Protein AF-A0A537EGX3-F1 (afdb_monomer_lite)

Foldseek 3Di:
DLVQLLVQCVVVVHLDLVVSCVRQVVVCVPDPDDPVVSSVSSVVSSVVSVVCVVCVVVVNDPDPPPPPDPPPDDDDDDD

pLDDT: mean 80.2, std 16.74, range [44.75, 94.94]

Sequence (79 aa):
MVNDSIRIGLTNDTSSLRGLSLLAYSQLSRYDSPSYYKLCAISRAAGILAARKESIRRGYASRPRTPSNHSSSPATVSK

Secondary structure (DSSP, 8-state):
-HHHHHHHHHHTT---HHHHHHHHHHHGGGS-S-HHHHHHHHHHHHHHHHHHHHHHHTT--------------------

Radius of gyration: 16.7 Å; chains: 1; bounding box: 28×34×50 Å

Structure (mmCIF, N/CA/C/O backbone):
data_AF-A0A537EGX3-F1
#
_entry.id   AF-A0A537EGX3-F1
#
loop_
_atom_site.group_PDB
_atom_site.id
_atom_site.type_symbol
_atom_site.label_atom_id
_atom_site.label_alt_id
_atom_site.label_comp_id
_atom_site.label_asym_id
_atom_site.label_entity_id
_atom_site.label_seq_id
_atom_site.pdbx_PDB_ins_code
_atom_site.Cartn_x
_atom_site.Cartn_y
_atom_site.Cartn_z
_atom_site.occupancy
_atom_site.B_iso_or_equiv
_atom_site.auth_seq_id
_atom_site.auth_comp_id
_atom_site.auth_asym_id
_atom_site.auth_atom_id
_atom_site.pdbx_PDB_model_num
ATOM 1 N N . MET A 1 1 ? 0.317 -5.173 -9.778 1.00 88.25 1 MET A N 1
ATOM 2 C CA . MET A 1 1 ? 1.032 -4.738 -8.554 1.00 88.25 1 MET A CA 1
ATOM 3 C C . MET A 1 1 ? 0.368 -3.528 -7.894 1.00 88.25 1 MET A C 1
ATOM 5 O O . MET A 1 1 ? -0.255 -3.742 -6.871 1.00 88.25 1 MET A O 1
ATOM 9 N N . VAL A 1 2 ? 0.390 -2.307 -8.462 1.00 92.88 2 VAL A N 1
ATOM 10 C CA . VAL A 1 2 ? -0.223 -1.111 -7.814 1.00 92.88 2 VAL A CA 1
ATOM 11 C C . VAL A 1 2 ? -1.724 -1.282 -7.558 1.00 92.88 2 VAL A C 1
ATOM 13 O O . VAL A 1 2 ? -2.167 -1.067 -6.437 1.00 92.88 2 VAL A O 1
ATOM 16 N N . ASN A 1 3 ? -2.500 -1.721 -8.556 1.00 93.25 3 ASN A N 1
ATOM 17 C CA . ASN A 1 3 ? -3.944 -1.942 -8.384 1.00 93.25 3 ASN A CA 1
ATOM 18 C C . ASN A 1 3 ? -4.258 -2.967 -7.286 1.00 93.25 3 ASN A C 1
ATOM 20 O O . ASN A 1 3 ? -5.198 -2.774 -6.523 1.00 93.25 3 ASN A O 1
ATOM 24 N N . ASP A 1 4 ? -3.450 -4.023 -7.166 1.00 92.50 4 ASP A N 1
ATOM 25 C CA . ASP A 1 4 ? -3.596 -4.993 -6.078 1.00 92.50 4 ASP A CA 1
ATOM 26 C C . ASP A 1 4 ? -3.258 -4.387 -4.725 1.00 92.50 4 ASP A C 1
ATOM 28 O O . ASP A 1 4 ? -4.004 -4.574 -3.773 1.00 92.50 4 ASP A O 1
ATOM 32 N N . SER A 1 5 ? -2.168 -3.627 -4.640 1.00 92.19 5 SER A N 1
ATOM 33 C CA . SER A 1 5 ? -1.795 -2.908 -3.425 1.00 92.19 5 SER A CA 1
ATOM 34 C C . SER A 1 5 ? -2.888 -1.914 -3.002 1.00 92.19 5 SER A C 1
ATOM 36 O O . SER A 1 5 ? -3.182 -1.812 -1.814 1.00 92.19 5 SER A O 1
ATOM 38 N N . ILE A 1 6 ? -3.548 -1.238 -3.954 1.00 93.94 6 ILE A N 1
ATOM 39 C CA . ILE A 1 6 ? -4.711 -0.375 -3.688 1.00 93.94 6 ILE A CA 1
ATOM 40 C C . ILE A 1 6 ? -5.889 -1.204 -3.175 1.00 93.94 6 ILE A C 1
ATOM 42 O O . ILE A 1 6 ? -6.482 -0.839 -2.166 1.00 93.94 6 ILE A O 1
ATOM 46 N N . ARG A 1 7 ? -6.216 -2.322 -3.833 1.00 93.81 7 ARG A N 1
ATOM 47 C CA . ARG A 1 7 ? -7.313 -3.210 -3.423 1.00 93.81 7 ARG A CA 1
ATOM 48 C C . ARG A 1 7 ? -7.102 -3.732 -2.001 1.00 93.81 7 ARG A C 1
ATOM 50 O O . ARG A 1 7 ? -8.008 -3.624 -1.188 1.00 93.81 7 ARG A O 1
ATOM 57 N N . ILE A 1 8 ? -5.896 -4.202 -1.682 1.00 93.25 8 ILE A N 1
ATOM 58 C CA . ILE A 1 8 ? -5.512 -4.650 -0.333 1.00 93.25 8 ILE A CA 1
ATOM 59 C C . ILE A 1 8 ? -5.654 -3.507 0.677 1.00 93.25 8 ILE A C 1
ATOM 61 O O . ILE A 1 8 ? -6.204 -3.716 1.756 1.00 93.25 8 ILE A O 1
ATOM 65 N N . GLY A 1 9 ? -5.195 -2.303 0.325 1.00 92.44 9 GLY A N 1
ATOM 66 C CA . GLY A 1 9 ? -5.309 -1.126 1.182 1.00 92.44 9 GLY A CA 1
ATOM 67 C C . GLY A 1 9 ? -6.754 -0.700 1.450 1.00 92.44 9 GLY A C 1
ATOM 68 O O . GLY A 1 9 ? -7.069 -0.363 2.584 1.00 92.44 9 GLY A O 1
ATOM 69 N N . LEU A 1 10 ? -7.637 -0.780 0.448 1.00 91.44 10 LEU A N 1
ATOM 70 C CA . LEU A 1 10 ? -9.073 -0.518 0.603 1.00 91.44 10 LEU A CA 1
ATOM 71 C C . LEU A 1 10 ? -9.766 -1.589 1.452 1.00 91.44 10 LEU A C 1
ATOM 73 O O . LEU A 1 10 ? -10.584 -1.247 2.290 1.00 91.44 10 LEU A O 1
ATOM 77 N N . THR A 1 11 ? -9.433 -2.869 1.268 1.00 92.88 11 THR A N 1
ATOM 78 C CA . THR A 1 11 ? -10.020 -3.965 2.059 1.00 92.88 11 THR A CA 1
ATOM 79 C C . THR A 1 11 ? -9.617 -3.915 3.535 1.00 92.88 11 THR A C 1
ATOM 81 O O . THR A 1 11 ? -10.367 -4.386 4.379 1.00 92.88 11 THR A O 1
ATOM 84 N N . ASN A 1 12 ? -8.440 -3.367 3.851 1.00 90.81 12 ASN A N 1
ATOM 85 C CA . ASN A 1 12 ? -7.916 -3.282 5.220 1.00 90.81 12 ASN A CA 1
ATOM 86 C C . ASN A 1 12 ? -7.970 -1.855 5.802 1.00 90.81 12 ASN A C 1
ATOM 88 O O . ASN A 1 12 ? -7.341 -1.605 6.828 1.00 90.81 12 ASN A O 1
ATOM 92 N N . ASP A 1 13 ? -8.615 -0.906 5.113 1.00 88.69 13 ASP A N 1
ATOM 93 C CA . ASP A 1 13 ? -8.672 0.525 5.462 1.00 88.69 13 ASP A CA 1
ATOM 94 C C . ASP A 1 13 ? -7.315 1.152 5.848 1.00 88.69 13 ASP A C 1
ATOM 96 O O . ASP A 1 13 ? -7.216 2.094 6.641 1.00 88.69 13 ASP A O 1
ATOM 100 N N . THR A 1 14 ? -6.224 0.655 5.257 1.00 89.69 14 THR A N 1
ATOM 101 C CA . THR A 1 14 ? -4.872 1.133 5.553 1.00 89.69 14 THR A CA 1
ATOM 102 C C . THR A 1 14 ? -4.375 2.062 4.457 1.00 89.69 14 THR A C 1
ATOM 104 O O . THR A 1 14 ? -4.284 1.708 3.284 1.00 89.69 14 THR A O 1
ATOM 107 N N . SER A 1 15 ? -4.011 3.279 4.852 1.00 87.81 15 SER A N 1
ATOM 108 C CA . SER A 1 15 ? -3.352 4.263 3.985 1.00 87.81 15 SER A CA 1
ATOM 109 C C . SER A 1 15 ? -1.879 4.466 4.353 1.00 87.81 15 SER A C 1
ATOM 111 O O . SER A 1 15 ? -1.221 5.350 3.812 1.00 87.81 15 SER A O 1
ATOM 113 N N . SER A 1 16 ? -1.368 3.709 5.330 1.00 89.69 16 SER A N 1
ATOM 114 C CA . SER A 1 16 ? -0.000 3.859 5.830 1.00 89.69 16 SER A CA 1
ATOM 115 C C . SER A 1 16 ? 0.969 3.026 4.999 1.00 89.69 16 SER A C 1
ATOM 117 O O . SER A 1 16 ? 0.714 1.853 4.732 1.00 89.69 16 SER A O 1
ATOM 119 N N . LEU A 1 17 ? 2.117 3.603 4.635 1.00 91.44 17 LEU A N 1
ATOM 120 C CA . LEU A 1 17 ? 3.149 2.886 3.881 1.00 91.44 17 LEU A CA 1
ATOM 121 C C . LEU A 1 17 ? 3.587 1.605 4.607 1.00 91.44 17 LEU A C 1
ATOM 123 O O . LEU A 1 17 ? 3.693 0.547 3.995 1.00 91.44 17 LEU A O 1
ATOM 127 N N . ARG A 1 18 ? 3.806 1.694 5.925 1.00 91.44 18 ARG A N 1
ATOM 128 C CA . ARG A 1 18 ? 4.272 0.571 6.746 1.00 91.44 18 ARG A CA 1
ATOM 129 C C . ARG A 1 18 ? 3.246 -0.560 6.812 1.00 91.44 18 ARG A C 1
ATOM 131 O O . ARG A 1 18 ? 3.610 -1.707 6.574 1.00 91.44 18 ARG A O 1
ATOM 138 N N . GLY A 1 19 ? 1.979 -0.245 7.090 1.00 91.88 19 GLY A N 1
ATOM 139 C CA . GLY A 1 19 ? 0.919 -1.254 7.153 1.00 91.88 19 GLY A CA 1
ATOM 140 C C . GLY A 1 19 ? 0.660 -1.899 5.794 1.00 91.88 19 GLY A C 1
ATOM 141 O O . GLY A 1 19 ? 0.557 -3.119 5.691 1.00 91.88 19 GLY A O 1
ATOM 142 N N . LEU A 1 20 ? 0.647 -1.093 4.732 1.00 92.56 20 LEU A N 1
ATOM 143 C CA . LEU A 1 20 ? 0.430 -1.588 3.378 1.00 92.56 20 LEU A CA 1
ATOM 144 C C . LEU A 1 20 ? 1.617 -2.418 2.876 1.00 92.56 20 LEU A C 1
ATOM 146 O O . LEU A 1 20 ? 1.403 -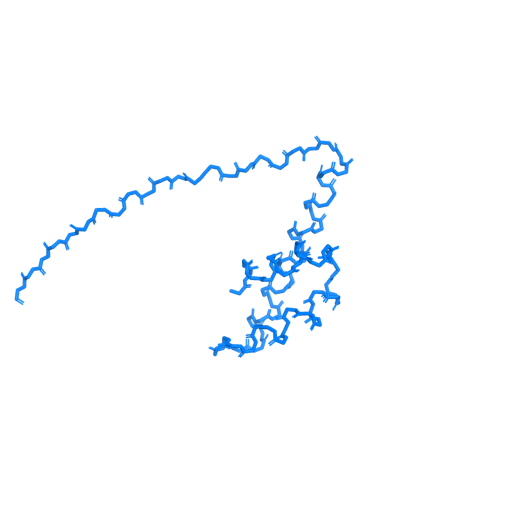3.398 2.175 1.00 92.56 20 LEU A O 1
ATOM 150 N N . SER A 1 21 ? 2.848 -2.095 3.283 1.00 91.94 21 SER A N 1
ATOM 151 C CA . SER A 1 21 ? 4.021 -2.927 3.002 1.00 91.94 21 SER A CA 1
ATOM 152 C C . SER A 1 21 ? 3.890 -4.310 3.636 1.00 91.94 21 SER A C 1
ATOM 154 O O . SER A 1 21 ? 3.994 -5.307 2.935 1.00 91.94 21 SER A O 1
ATOM 156 N N . LEU A 1 22 ? 3.554 -4.399 4.925 1.00 92.25 22 LEU A N 1
ATOM 157 C CA . LEU A 1 22 ? 3.408 -5.692 5.607 1.00 92.25 22 LEU A CA 1
ATOM 158 C C . LEU A 1 22 ? 2.315 -6.577 4.983 1.00 92.25 22 LEU A C 1
ATOM 160 O O . LEU A 1 22 ? 2.521 -7.776 4.808 1.00 92.25 22 LEU A O 1
ATOM 164 N N . LEU A 1 23 ? 1.176 -5.988 4.608 1.00 92.06 23 LEU A N 1
ATOM 165 C CA . LEU A 1 23 ? 0.044 -6.727 4.042 1.00 92.06 23 LEU A CA 1
ATOM 166 C C . LEU A 1 23 ? 0.222 -7.051 2.555 1.00 92.06 23 LEU A C 1
ATOM 168 O O . LEU A 1 23 ? -0.037 -8.170 2.120 1.00 92.06 23 LEU A O 1
ATOM 172 N N . ALA A 1 24 ? 0.632 -6.068 1.751 1.00 90.69 24 ALA A N 1
ATOM 173 C CA . ALA A 1 24 ? 0.690 -6.224 0.305 1.00 90.69 24 ALA A CA 1
ATOM 174 C C . ALA A 1 24 ? 1.962 -6.929 -0.161 1.00 90.69 24 ALA A C 1
ATOM 176 O O . ALA A 1 24 ? 1.923 -7.568 -1.207 1.00 90.69 24 ALA A O 1
ATOM 177 N N . TYR A 1 25 ? 3.075 -6.847 0.575 1.00 89.56 25 TYR A N 1
ATOM 178 C CA . TYR A 1 25 ? 4.338 -7.457 0.151 1.00 89.56 25 TYR A CA 1
ATOM 179 C C . TYR A 1 25 ? 4.261 -8.989 0.120 1.00 89.56 25 TYR A C 1
ATOM 181 O O . TYR A 1 25 ? 4.708 -9.598 -0.852 1.00 89.56 25 TYR A O 1
ATOM 189 N N . SER A 1 26 ? 3.619 -9.610 1.117 1.00 88.50 26 SER A N 1
ATOM 190 C CA . SER A 1 26 ? 3.377 -11.060 1.136 1.00 88.50 26 SER A CA 1
ATOM 191 C C . SER A 1 26 ? 2.454 -11.499 -0.007 1.00 88.50 26 SER A C 1
ATOM 193 O O . SER A 1 26 ? 2.736 -12.480 -0.686 1.00 88.50 26 SER A O 1
ATOM 195 N N . GLN A 1 27 ? 1.407 -10.725 -0.300 1.00 87.88 27 GLN A N 1
ATOM 196 C CA . GLN A 1 27 ? 0.459 -10.982 -1.393 1.00 87.88 27 GLN A CA 1
ATOM 197 C C . GLN A 1 27 ? 1.080 -10.765 -2.785 1.00 87.88 27 GLN A C 1
ATOM 199 O O . GLN A 1 27 ? 0.744 -11.461 -3.742 1.00 87.88 27 GLN A O 1
ATOM 204 N N . LEU A 1 28 ? 2.007 -9.809 -2.914 1.00 85.56 28 LEU A N 1
ATOM 205 C CA . LEU A 1 28 ? 2.746 -9.535 -4.151 1.00 85.56 28 LEU A CA 1
ATOM 206 C C . LEU A 1 28 ? 3.863 -10.551 -4.419 1.00 85.56 28 LEU A C 1
ATOM 208 O O . LEU A 1 28 ? 4.441 -10.505 -5.505 1.00 85.56 28 LEU A O 1
ATOM 212 N N . SER A 1 29 ? 4.164 -11.462 -3.488 1.00 84.75 29 SER A N 1
ATOM 213 C CA . SER A 1 29 ? 5.157 -12.529 -3.693 1.00 84.75 29 SER A CA 1
ATOM 214 C C . SER A 1 29 ? 4.853 -13.396 -4.921 1.00 84.75 29 SER A C 1
ATOM 216 O O . SER A 1 29 ? 5.785 -13.853 -5.571 1.00 84.75 29 SER A O 1
ATOM 218 N N . ARG A 1 30 ? 3.572 -13.505 -5.306 1.00 86.50 30 ARG A N 1
ATOM 219 C CA . ARG A 1 30 ? 3.101 -14.190 -6.523 1.00 86.50 30 ARG A CA 1
ATOM 220 C C . ARG A 1 30 ? 3.601 -13.592 -7.836 1.00 86.50 30 ARG A C 1
ATOM 222 O O . ARG A 1 30 ? 3.518 -14.239 -8.872 1.00 86.50 30 ARG A O 1
ATOM 229 N N . TYR A 1 31 ? 4.037 -12.334 -7.817 1.00 85.75 31 TYR A N 1
ATOM 230 C CA . TYR A 1 31 ? 4.623 -11.702 -8.988 1.00 85.75 31 TYR A CA 1
ATOM 231 C C . TYR A 1 31 ? 6.108 -12.038 -9.042 1.00 85.75 31 TYR A C 1
ATOM 233 O O . TYR A 1 31 ? 6.859 -11.663 -8.131 1.00 85.75 31 TYR A O 1
ATOM 241 N N . ASP A 1 32 ? 6.525 -12.672 -10.135 1.00 83.81 32 ASP A N 1
ATOM 242 C CA . ASP A 1 32 ? 7.933 -12.846 -10.477 1.00 83.81 32 ASP A CA 1
ATOM 243 C C . ASP A 1 32 ? 8.507 -11.504 -10.950 1.00 83.81 32 ASP A C 1
ATOM 245 O O . ASP A 1 32 ? 8.596 -11.168 -12.127 1.00 83.81 32 ASP A O 1
ATOM 249 N N . SER A 1 33 ? 8.705 -10.609 -9.991 1.00 81.25 33 SER A N 1
ATOM 250 C CA . SER A 1 33 ? 9.193 -9.257 -10.218 1.00 81.25 33 SER A CA 1
ATOM 251 C C . SER A 1 33 ? 10.157 -8.876 -9.101 1.00 81.25 33 SER A C 1
ATOM 253 O O . SER A 1 33 ? 9.902 -9.222 -7.936 1.00 81.25 33 SER A O 1
ATOM 255 N N . PRO A 1 34 ? 11.227 -8.122 -9.415 1.00 87.00 34 PRO A N 1
ATOM 256 C CA . PRO A 1 34 ? 12.187 -7.672 -8.417 1.00 87.00 34 PRO A CA 1
ATOM 257 C C . PRO A 1 34 ? 11.532 -6.896 -7.270 1.00 87.00 34 PRO A C 1
ATOM 259 O O . PRO A 1 34 ? 10.557 -6.157 -7.457 1.00 87.00 34 PRO A O 1
ATOM 262 N N . SER A 1 35 ? 12.117 -7.013 -6.078 1.00 86.19 35 SER A N 1
ATOM 263 C CA . SER A 1 35 ? 11.640 -6.387 -4.838 1.00 86.19 35 SER A CA 1
ATOM 264 C C . SER A 1 35 ? 11.454 -4.872 -4.970 1.00 86.19 35 SER A C 1
ATOM 266 O O . SER A 1 35 ? 10.491 -4.318 -4.444 1.00 86.19 35 SER A O 1
ATOM 268 N N . TYR A 1 36 ? 12.312 -4.201 -5.745 1.00 89.69 36 TYR A N 1
ATOM 269 C CA . TYR A 1 36 ? 12.203 -2.769 -6.031 1.00 89.69 36 TYR A CA 1
ATOM 270 C C . TYR A 1 36 ? 10.857 -2.396 -6.673 1.00 89.69 36 TYR A C 1
ATOM 272 O O . TYR A 1 36 ? 10.169 -1.493 -6.199 1.00 89.69 36 TYR A O 1
ATOM 280 N N . TYR A 1 37 ? 10.417 -3.140 -7.693 1.00 89.81 37 TYR A N 1
ATOM 281 C CA . TYR A 1 37 ? 9.135 -2.884 -8.355 1.00 89.81 37 TYR A CA 1
ATOM 282 C C . TYR A 1 37 ? 7.945 -3.141 -7.423 1.00 89.81 37 TYR A C 1
ATOM 284 O O . TYR A 1 37 ? 6.955 -2.405 -7.473 1.00 89.81 37 TYR A O 1
ATOM 292 N N . LYS A 1 38 ? 8.060 -4.132 -6.525 1.00 90.62 38 LYS A N 1
ATOM 293 C CA . LYS A 1 38 ? 7.071 -4.413 -5.468 1.00 90.62 38 LYS A CA 1
ATOM 294 C C . LYS A 1 38 ? 6.940 -3.225 -4.515 1.00 90.62 38 LYS A C 1
ATOM 296 O O . LYS A 1 38 ? 5.836 -2.725 -4.307 1.00 90.62 38 LYS A O 1
ATOM 301 N N . LEU A 1 39 ? 8.060 -2.709 -4.014 1.00 92.06 39 LEU A N 1
ATOM 302 C CA . LEU A 1 39 ? 8.084 -1.562 -3.106 1.00 92.06 39 LEU A CA 1
ATOM 303 C C . LEU A 1 39 ? 7.614 -0.268 -3.784 1.00 92.06 39 LEU A C 1
ATOM 305 O O . LEU A 1 39 ? 6.810 0.467 -3.210 1.00 92.06 39 LEU A O 1
ATOM 309 N N . CYS A 1 40 ? 8.020 -0.011 -5.031 1.00 92.94 40 CYS A N 1
ATOM 310 C CA . CYS A 1 40 ? 7.527 1.130 -5.805 1.00 92.94 40 CYS A CA 1
ATOM 311 C C . CYS A 1 40 ? 6.018 1.060 -6.057 1.00 92.94 40 CYS A C 1
ATOM 313 O O . CYS A 1 40 ? 5.359 2.100 -6.143 1.00 92.94 40 CYS A O 1
ATOM 315 N N . ALA A 1 41 ? 5.459 -0.142 -6.212 1.00 93.19 41 ALA A N 1
ATOM 316 C CA . ALA A 1 41 ? 4.024 -0.317 -6.368 1.00 93.19 41 ALA A CA 1
ATOM 317 C C . ALA A 1 41 ? 3.267 -0.026 -5.062 1.00 93.19 41 ALA A C 1
ATOM 319 O O . ALA A 1 41 ? 2.266 0.690 -5.080 1.00 93.19 41 ALA A O 1
ATOM 320 N N . ILE A 1 42 ? 3.789 -0.525 -3.940 1.00 93.44 42 ILE A N 1
ATOM 321 C CA . ILE A 1 42 ? 3.253 -0.306 -2.591 1.00 93.44 42 ILE A CA 1
ATOM 322 C C . ILE A 1 42 ? 3.298 1.180 -2.217 1.00 93.44 42 ILE A C 1
ATOM 324 O O . ILE A 1 42 ? 2.294 1.728 -1.770 1.00 93.44 42 ILE A O 1
ATOM 328 N N . SER A 1 43 ? 4.427 1.852 -2.457 1.00 94.00 43 SER A N 1
ATOM 329 C CA . SER A 1 43 ? 4.595 3.281 -2.168 1.00 94.00 43 SER A CA 1
ATOM 330 C C . SER A 1 43 ? 3.611 4.148 -2.954 1.00 94.00 43 SER A C 1
ATOM 332 O O . SER A 1 43 ? 2.904 4.978 -2.377 1.00 94.00 43 SER A O 1
ATOM 334 N N . ARG A 1 44 ? 3.461 3.877 -4.260 1.00 94.62 44 ARG A N 1
ATOM 335 C CA . ARG A 1 44 ? 2.452 4.549 -5.092 1.00 94.62 44 ARG A CA 1
ATOM 336 C C . ARG A 1 44 ? 1.030 4.307 -4.593 1.00 94.62 44 ARG A C 1
ATOM 338 O O . ARG A 1 44 ? 0.250 5.252 -4.517 1.00 94.62 44 ARG A O 1
ATOM 345 N N . ALA A 1 45 ? 0.691 3.069 -4.235 1.00 94.94 45 ALA A N 1
ATOM 346 C CA . ALA A 1 45 ? -0.632 2.740 -3.715 1.00 94.94 45 ALA A CA 1
ATOM 347 C C . ALA A 1 45 ? -0.937 3.477 -2.401 1.00 94.94 45 ALA A C 1
ATOM 349 O O . ALA A 1 45 ? -2.013 4.056 -2.266 1.00 94.94 45 ALA A O 1
ATOM 350 N N . ALA A 1 46 ? 0.020 3.521 -1.470 1.00 94.19 46 ALA A N 1
ATOM 351 C CA . ALA A 1 46 ? -0.129 4.242 -0.208 1.00 94.19 46 ALA A CA 1
ATOM 352 C C . ALA A 1 46 ? -0.392 5.742 -0.431 1.00 94.19 46 ALA A C 1
ATOM 354 O O . ALA A 1 46 ? -1.298 6.300 0.185 1.00 94.19 46 ALA A O 1
ATOM 355 N N . GLY A 1 47 ? 0.328 6.377 -1.364 1.00 93.25 47 GLY A N 1
ATOM 356 C CA . GLY A 1 47 ? 0.107 7.781 -1.727 1.00 93.25 47 GLY A CA 1
ATOM 357 C C . GLY A 1 47 ? -1.286 8.042 -2.310 1.00 93.25 47 GLY A C 1
ATOM 358 O O . GLY A 1 47 ? -1.961 8.982 -1.894 1.00 93.25 47 GLY A O 1
ATOM 359 N N . ILE A 1 48 ? -1.758 7.178 -3.215 1.00 92.75 48 ILE A N 1
ATOM 360 C CA . ILE A 1 48 ? -3.107 7.275 -3.801 1.00 92.75 48 ILE A CA 1
ATOM 361 C C . ILE A 1 48 ? -4.183 7.147 -2.716 1.00 92.75 48 ILE A C 1
ATOM 363 O O . ILE A 1 48 ? -5.136 7.925 -2.691 1.00 92.75 48 IL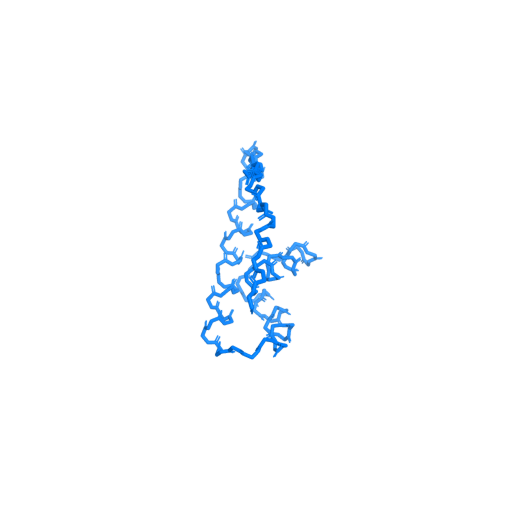E A O 1
ATOM 367 N N . LEU A 1 49 ? -4.025 6.194 -1.798 1.00 91.81 49 LEU A N 1
ATOM 368 C CA . LEU A 1 49 ? -4.962 5.977 -0.697 1.00 91.81 49 LEU A CA 1
ATOM 369 C C . LEU A 1 49 ? -4.963 7.136 0.301 1.00 91.81 49 LEU A C 1
ATOM 371 O O . LEU A 1 49 ? -6.032 7.565 0.731 1.00 91.81 49 LEU A O 1
ATOM 375 N N . ALA A 1 50 ? -3.792 7.675 0.643 1.00 90.69 50 ALA A N 1
ATOM 376 C CA . ALA A 1 50 ? -3.674 8.838 1.516 1.00 90.69 50 ALA A CA 1
ATOM 377 C C . ALA A 1 50 ? -4.328 10.078 0.888 1.00 90.69 50 ALA A C 1
ATOM 379 O O . ALA A 1 50 ? -5.131 10.744 1.540 1.00 90.69 50 ALA A O 1
ATOM 380 N N . ALA A 1 51 ? -4.058 10.333 -0.397 1.00 89.69 51 ALA A N 1
ATOM 381 C CA . ALA A 1 51 ? -4.684 11.416 -1.148 1.00 89.69 51 ALA A CA 1
ATOM 382 C C . ALA A 1 51 ? -6.207 11.244 -1.230 1.00 89.69 51 ALA A C 1
ATOM 384 O O . ALA A 1 51 ? -6.940 12.211 -1.044 1.00 89.69 51 ALA A O 1
ATOM 385 N N . ARG A 1 52 ? -6.695 10.014 -1.438 1.00 86.62 52 ARG A N 1
ATOM 386 C CA . ARG A 1 52 ? -8.131 9.70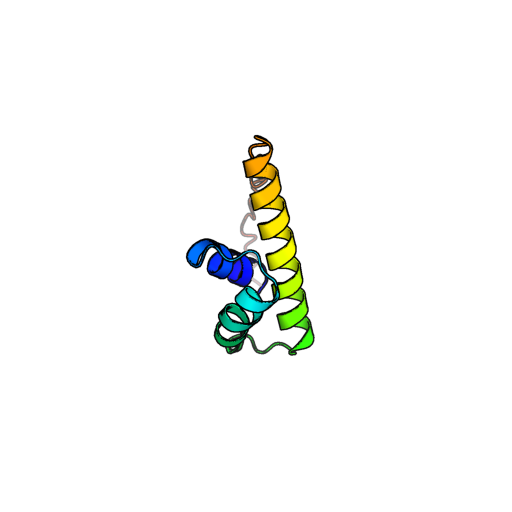4 -1.446 1.00 86.62 52 ARG A CA 1
ATOM 387 C C . ARG A 1 52 ? -8.776 9.929 -0.080 1.00 86.62 52 ARG A C 1
ATOM 389 O O . ARG A 1 52 ? -9.857 10.502 -0.010 1.00 86.62 52 ARG A O 1
ATOM 396 N N . LYS A 1 53 ? -8.131 9.502 1.009 1.00 85.81 53 LYS A N 1
ATOM 397 C CA . LYS A 1 53 ? -8.637 9.727 2.372 1.00 85.81 53 LYS A CA 1
ATOM 398 C C . LYS A 1 53 ? -8.745 11.221 2.671 1.00 85.81 53 LYS A C 1
ATOM 400 O O . LYS A 1 53 ? -9.756 11.677 3.197 1.00 85.81 53 LYS A O 1
ATOM 405 N N . GLU A 1 54 ? -7.732 11.984 2.273 1.00 86.06 54 GLU A N 1
ATOM 406 C CA . GLU A 1 54 ? -7.712 13.433 2.439 1.00 86.06 54 GLU A CA 1
ATOM 407 C C . GLU A 1 54 ? -8.737 14.144 1.542 1.00 86.06 54 GLU A C 1
ATOM 409 O O . GLU A 1 54 ? -9.398 15.078 1.992 1.00 86.06 54 GLU A O 1
ATOM 414 N N . SER A 1 55 ? -8.929 13.691 0.298 1.00 82.88 55 SER A N 1
ATOM 415 C CA . SER A 1 55 ? -9.929 14.268 -0.607 1.00 82.88 55 SER A CA 1
ATOM 416 C C . SER A 1 55 ? -11.348 14.045 -0.085 1.00 82.88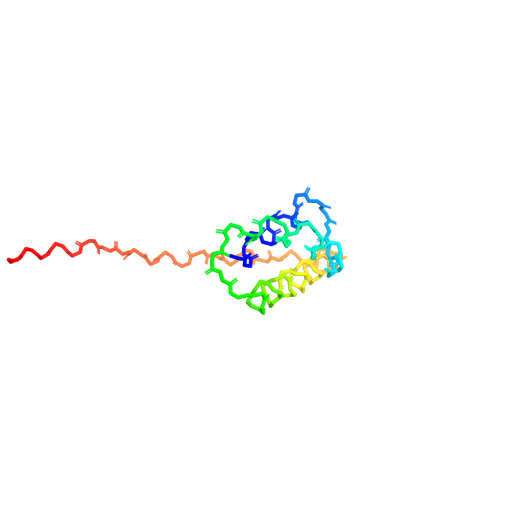 55 SER A C 1
ATOM 418 O O . SER A 1 55 ? -12.136 14.987 -0.063 1.00 82.88 55 SER A O 1
ATOM 420 N N . ILE A 1 56 ? -11.645 12.833 0.402 1.00 83.50 56 ILE A N 1
ATOM 421 C CA . ILE A 1 56 ? -12.927 12.495 1.037 1.00 83.50 56 ILE A CA 1
ATOM 422 C C . ILE A 1 56 ? -13.153 13.385 2.262 1.00 83.50 56 ILE A C 1
ATOM 424 O O . ILE A 1 56 ? -14.214 13.990 2.385 1.00 83.50 56 ILE A O 1
ATOM 428 N N . ARG A 1 57 ? -12.141 13.530 3.131 1.00 80.81 57 ARG A N 1
ATOM 429 C CA . ARG A 1 57 ? -12.216 14.387 4.325 1.00 80.81 57 ARG A CA 1
ATOM 430 C C . ARG A 1 57 ? -12.524 15.847 3.981 1.00 80.81 57 ARG A C 1
ATOM 432 O O . ARG A 1 57 ? -13.238 16.512 4.720 1.00 80.81 57 ARG A O 1
ATOM 439 N N . ARG A 1 58 ? -11.982 16.350 2.871 1.00 80.94 58 ARG A N 1
ATOM 440 C CA . ARG A 1 58 ? -12.202 17.720 2.382 1.00 80.94 58 ARG A CA 1
ATOM 441 C C . ARG A 1 58 ? -13.512 17.895 1.596 1.00 80.94 58 ARG A C 1
ATOM 443 O O . ARG A 1 58 ? -13.760 18.989 1.106 1.00 80.94 58 ARG A O 1
ATOM 450 N N . GLY A 1 59 ? -14.327 16.847 1.445 1.00 76.06 59 GLY A N 1
ATOM 451 C CA . GLY A 1 59 ? -15.581 16.893 0.683 1.00 76.06 59 GLY A CA 1
ATOM 452 C C . GLY A 1 59 ? -15.400 16.855 -0.838 1.00 76.06 59 GLY A C 1
ATOM 453 O O . GLY A 1 59 ? -16.375 16.956 -1.579 1.00 76.06 59 GLY A O 1
ATOM 454 N N . TYR A 1 60 ? -14.173 16.662 -1.331 1.00 69.06 60 TYR A N 1
ATOM 455 C CA . TYR A 1 60 ? -13.923 16.454 -2.752 1.00 69.06 60 TYR A CA 1
ATOM 456 C C . TYR A 1 60 ? -14.180 14.984 -3.084 1.00 69.06 60 TYR A C 1
ATOM 458 O O . TYR A 1 60 ? -13.326 14.113 -2.874 1.00 69.06 60 TYR A O 1
ATOM 466 N N . ALA A 1 61 ? -15.371 14.702 -3.620 1.00 59.62 61 ALA A N 1
ATOM 467 C CA . ALA A 1 61 ? -15.642 13.429 -4.271 1.00 59.62 61 ALA A CA 1
ATOM 468 C C . ALA A 1 61 ? -14.607 13.254 -5.389 1.00 59.62 61 ALA A C 1
ATOM 470 O O . ALA A 1 61 ? -14.578 14.018 -6.356 1.00 59.62 61 ALA A O 1
ATOM 471 N N . SER A 1 62 ? -13.707 12.282 -5.225 1.00 58.50 62 SER A N 1
ATOM 472 C CA . SER A 1 62 ? -12.748 11.922 -6.265 1.00 58.50 62 SER A CA 1
ATOM 473 C C . SER A 1 62 ? -13.559 11.474 -7.472 1.00 58.50 62 SER A C 1
ATOM 475 O O . SER A 1 62 ? -14.138 10.392 -7.473 1.00 58.50 62 SER A O 1
ATOM 477 N N .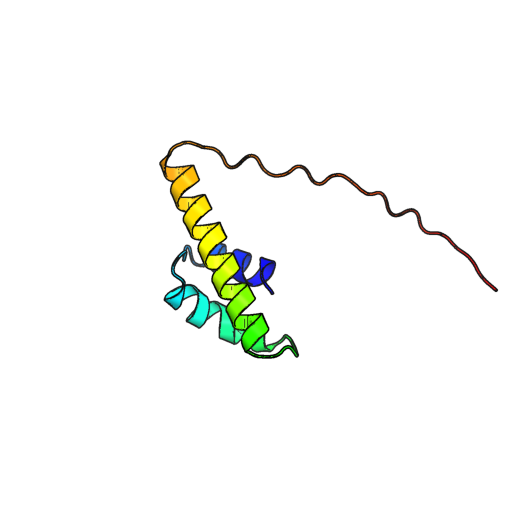 ARG A 1 63 ? -13.671 12.355 -8.470 1.00 57.44 63 ARG A N 1
ATOM 478 C CA . ARG A 1 63 ? -14.416 12.094 -9.697 1.00 57.44 63 ARG A CA 1
ATOM 479 C C . ARG A 1 63 ? -13.818 10.821 -10.308 1.00 57.44 63 ARG A C 1
ATOM 481 O O . ARG A 1 63 ? -12.630 10.843 -10.648 1.00 57.44 63 ARG A O 1
ATOM 488 N N . PRO A 1 64 ? -14.560 9.701 -10.384 1.00 54.41 64 PRO A N 1
ATOM 489 C CA . PRO A 1 64 ? -14.021 8.495 -10.982 1.00 54.41 64 PRO A CA 1
ATOM 490 C C . PRO A 1 64 ? -13.650 8.843 -12.419 1.00 54.41 64 PRO A C 1
ATOM 492 O O . PRO A 1 64 ? -14.452 9.424 -13.154 1.00 54.41 64 PRO A O 1
ATOM 495 N N . ARG A 1 65 ? -12.398 8.564 -12.794 1.00 57.41 65 ARG A N 1
ATOM 496 C CA . ARG A 1 65 ? -11.951 8.711 -14.176 1.00 57.41 65 ARG A CA 1
ATOM 497 C C . ARG A 1 65 ? -12.817 7.749 -14.982 1.00 57.41 65 ARG A C 1
ATOM 499 O O . ARG A 1 65 ? -12.692 6.538 -14.819 1.00 57.41 65 ARG A O 1
ATOM 506 N N . THR A 1 66 ? -13.747 8.282 -15.763 1.00 56.09 66 THR A N 1
ATOM 507 C CA . THR A 1 66 ? -14.529 7.496 -16.711 1.00 56.09 66 THR A CA 1
ATOM 508 C C . THR A 1 66 ? -13.544 6.715 -17.582 1.00 56.09 66 THR A C 1
ATOM 510 O O . THR A 1 66 ? -12.601 7.319 -18.105 1.00 56.09 66 THR A O 1
ATOM 513 N N . PRO A 1 67 ? -13.677 5.384 -17.705 1.00 50.38 67 PRO A N 1
ATOM 514 C CA . PRO A 1 67 ? -12.838 4.643 -18.625 1.00 50.38 67 PRO A CA 1
ATOM 515 C C . PRO A 1 67 ? -13.209 5.117 -20.029 1.00 50.38 67 PRO A C 1
ATOM 517 O O . PRO A 1 67 ? -14.335 4.926 -20.485 1.00 50.38 67 PRO A O 1
ATOM 520 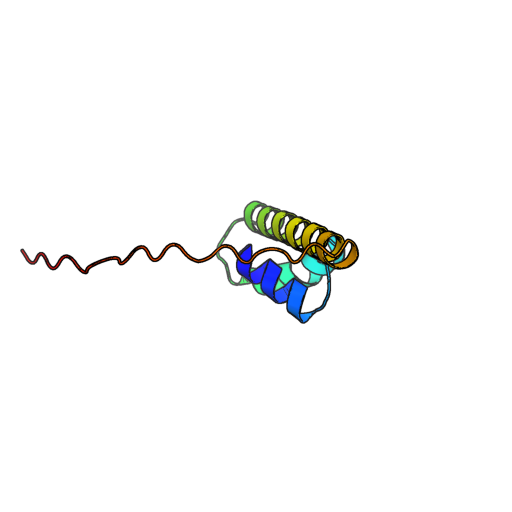N N . SER A 1 68 ? -12.279 5.789 -20.704 1.00 52.22 68 SER A N 1
ATOM 521 C CA . SER A 1 68 ? -12.364 5.973 -22.145 1.00 52.22 68 SER A CA 1
ATOM 522 C C . SER A 1 68 ? -12.306 4.579 -22.760 1.00 52.22 68 SER A C 1
ATOM 524 O O . SER A 1 68 ? -11.259 3.929 -22.760 1.00 52.22 68 SER A O 1
ATOM 526 N N . ASN A 1 69 ? -13.471 4.107 -23.190 1.00 49.34 69 ASN A N 1
ATOM 527 C CA . ASN A 1 69 ? -13.686 2.868 -23.912 1.00 49.34 69 ASN A CA 1
ATOM 528 C C . ASN A 1 69 ? -12.840 2.879 -25.195 1.00 49.34 69 ASN A C 1
ATOM 530 O O . ASN A 1 69 ? -13.283 3.379 -26.224 1.00 49.34 69 ASN A O 1
ATOM 534 N N . HIS A 1 70 ? -11.613 2.358 -25.140 1.00 47.59 70 HIS A N 1
ATOM 535 C CA . HIS A 1 70 ? -10.918 1.930 -26.346 1.00 47.59 70 HIS A CA 1
ATOM 536 C C . HIS A 1 70 ? -11.423 0.532 -26.676 1.00 47.59 70 HIS A C 1
ATOM 538 O O . HIS A 1 70 ? -10.939 -0.472 -26.163 1.00 47.59 70 HIS A O 1
ATOM 544 N N . SER A 1 71 ? -12.452 0.501 -27.517 1.00 47.44 71 SER A N 1
ATOM 545 C CA . SER A 1 71 ? -12.860 -0.661 -28.290 1.00 47.44 71 SER A CA 1
ATOM 546 C C . SER A 1 71 ? -11.659 -1.184 -29.083 1.00 47.44 71 SER A C 1
ATOM 548 O O . SER A 1 71 ? -11.327 -0.658 -30.146 1.00 47.44 71 SER A O 1
ATOM 550 N N . SER A 1 72 ? -10.978 -2.204 -28.568 1.00 47.69 72 SER A N 1
ATOM 551 C CA . SER A 1 72 ? -10.073 -3.014 -29.378 1.00 47.69 72 SER A CA 1
ATOM 552 C C . SER A 1 72 ? -10.919 -3.965 -30.221 1.00 47.69 72 SER A C 1
ATOM 554 O O . SER A 1 72 ? -11.349 -5.015 -29.750 1.00 47.69 72 SER A O 1
ATOM 556 N N . SER A 1 73 ? -11.195 -3.563 -31.463 1.00 48.31 73 SER A N 1
ATOM 557 C CA . SER A 1 73 ? -11.697 -4.450 -32.515 1.00 48.31 73 SER A CA 1
ATOM 558 C C . SER A 1 73 ? -10.714 -5.612 -32.737 1.00 48.31 73 SER A C 1
ATOM 560 O O . SER A 1 73 ? -9.503 -5.371 -32.755 1.00 48.31 73 SER A O 1
ATOM 562 N N . PRO A 1 74 ? -11.180 -6.857 -32.941 1.00 48.53 74 PRO A N 1
ATOM 563 C CA . PRO A 1 74 ? -10.304 -7.967 -33.286 1.00 48.53 74 PRO A CA 1
ATOM 564 C C . PRO A 1 74 ? -9.956 -7.889 -34.778 1.00 48.53 74 PRO A C 1
ATOM 566 O O . PRO A 1 74 ? -10.815 -8.074 -35.636 1.00 48.53 74 PRO A O 1
ATOM 569 N N . ALA A 1 75 ? -8.693 -7.611 -35.102 1.00 44.75 75 ALA A N 1
ATOM 570 C CA . ALA A 1 75 ? -8.179 -7.828 -36.448 1.00 44.75 75 ALA A CA 1
ATOM 571 C C . ALA A 1 75 ? -7.781 -9.304 -36.584 1.00 44.75 75 ALA A C 1
ATOM 573 O O . ALA A 1 75 ? -6.706 -9.723 -36.162 1.00 44.75 75 ALA A O 1
ATOM 574 N N . THR A 1 76 ? -8.677 -10.099 -37.162 1.00 56.34 76 THR A N 1
ATOM 575 C CA . THR A 1 76 ? -8.346 -11.362 -37.824 1.00 56.34 76 THR A CA 1
ATOM 576 C C . THR A 1 76 ? -7.387 -11.089 -38.979 1.00 56.34 76 THR A C 1
ATOM 578 O O . THR A 1 76 ? -7.784 -10.432 -39.939 1.00 56.34 76 THR A O 1
ATOM 581 N N . VAL A 1 77 ? -6.171 -11.633 -38.935 1.00 48.41 77 VAL A N 1
ATOM 582 C CA . VAL A 1 77 ? -5.390 -11.930 -40.145 1.00 48.41 77 VAL A CA 1
ATOM 583 C C . VAL A 1 77 ? -4.723 -13.287 -39.959 1.00 48.41 77 VAL A C 1
ATOM 585 O O . VAL A 1 77 ? -3.748 -13.429 -39.226 1.00 48.41 77 VAL A O 1
ATOM 588 N N . SER A 1 78 ? -5.298 -14.278 -40.635 1.00 49.69 78 SER A N 1
ATOM 589 C CA . SER A 1 78 ? -4.631 -15.514 -41.028 1.00 49.69 78 SER A CA 1
ATOM 590 C C . SER A 1 78 ? -3.549 -15.218 -42.063 1.00 49.69 78 SER A C 1
ATOM 592 O O . SER A 1 78 ? -3.780 -14.422 -42.980 1.00 49.69 78 SER A O 1
ATOM 594 N N . LYS A 1 79 ? -2.426 -15.931 -41.988 1.00 47.50 79 LYS A N 1
ATOM 595 C CA . LYS A 1 79 ? -1.704 -16.382 -43.176 1.00 47.50 79 LYS A CA 1
ATOM 596 C C . LYS A 1 79 ? -0.977 -17.682 -42.876 1.00 47.50 79 LYS A C 1
ATOM 598 O O . LYS A 1 79 ? -0.388 -17.762 -41.778 1.00 47.50 79 LYS A O 1
#